Protein AF-A0A6G9XXD5-F1 (afdb_monomer_lite)

Radius of gyration: 11.92 Å; chains: 1; bounding box: 28×31×24 Å

Secondary structure (DSSP, 8-state):
-----SS-HHHHHHHHHHHHH-SSPPPHHHHHHHTT--HHHHHHHHHHHHHHHHH---

Structure (mmCIF, N/CA/C/O backbone):
data_AF-A0A6G9XXD5-F1
#
_entry.id   AF-A0A6G9XXD5-F1
#
loop_
_atom_site.group_PDB
_atom_site.id
_atom_site.type_symbol
_atom_site.label_atom_id
_atom_site.label_alt_id
_atom_site.label_comp_id
_atom_site.label_asym_id
_atom_site.label_entity_id
_atom_site.label_seq_id
_atom_site.pdbx_PDB_ins_code
_atom_site.Cartn_x
_atom_site.Cartn_y
_atom_site.Cartn_z
_atom_site.occupancy
_atom_site.B_iso_or_equiv
_atom_site.auth_seq_id
_atom_site.auth_comp_id
_atom_site.auth_asym_id
_atom_site.auth_atom_id
_atom_site.pdbx_PDB_model_num
ATOM 1 N N . MET A 1 1 ? -19.124 -13.441 2.224 1.00 40.34 1 MET A N 1
ATOM 2 C CA . MET A 1 1 ? -19.088 -12.070 2.781 1.00 40.34 1 MET A CA 1
ATOM 3 C C . MET A 1 1 ? -17.735 -11.889 3.446 1.00 40.34 1 MET A C 1
ATOM 5 O O . MET A 1 1 ? -17.468 -12.595 4.409 1.00 40.34 1 MET A O 1
ATOM 9 N N . ALA A 1 2 ? -16.844 -11.070 2.878 1.00 47.62 2 ALA A N 1
ATOM 10 C CA . ALA A 1 2 ? -15.523 -10.843 3.465 1.00 47.62 2 ALA A CA 1
ATOM 11 C C . ALA A 1 2 ? -15.698 -10.150 4.823 1.00 47.62 2 ALA A C 1
ATOM 13 O O . ALA A 1 2 ? -16.414 -9.154 4.926 1.00 47.62 2 ALA A O 1
ATOM 14 N N . ALA A 1 3 ? -15.122 -10.741 5.871 1.00 54.72 3 ALA A N 1
ATOM 15 C CA . ALA A 1 3 ? -15.212 -10.230 7.231 1.00 54.72 3 ALA A CA 1
ATOM 16 C C . ALA A 1 3 ? -14.737 -8.765 7.285 1.00 54.72 3 ALA A C 1
ATOM 18 O O . ALA A 1 3 ? -13.799 -8.421 6.561 1.00 54.72 3 ALA A O 1
ATOM 19 N N . PRO A 1 4 ? -15.319 -7.911 8.148 1.00 51.22 4 PRO A N 1
ATOM 20 C CA . PRO A 1 4 ? -14.859 -6.541 8.333 1.00 51.22 4 PRO A CA 1
ATOM 21 C C . PRO A 1 4 ? -13.493 -6.561 9.027 1.00 51.22 4 PRO A C 1
ATOM 23 O O . PRO A 1 4 ? -13.365 -6.369 10.235 1.00 51.22 4 PRO A O 1
ATOM 26 N N . THR A 1 5 ? -12.433 -6.857 8.275 1.00 62.00 5 THR A N 1
ATOM 27 C CA . THR A 1 5 ? -11.076 -6.668 8.765 1.00 62.00 5 THR A CA 1
ATOM 28 C C . THR A 1 5 ? -10.849 -5.183 8.990 1.00 62.00 5 THR A C 1
ATOM 30 O O . THR A 1 5 ? -11.308 -4.346 8.219 1.00 62.00 5 THR A O 1
ATOM 33 N N . LYS A 1 6 ? -10.071 -4.876 10.029 1.00 68.19 6 LYS A N 1
ATOM 34 C CA . LYS A 1 6 ? -9.655 -3.538 10.485 1.00 68.19 6 LYS A CA 1
ATOM 35 C C . LYS A 1 6 ? -9.204 -2.570 9.371 1.00 68.19 6 LYS A C 1
ATOM 37 O O . LYS A 1 6 ? -9.173 -1.368 9.599 1.00 68.19 6 LYS A O 1
ATOM 42 N N . TYR A 1 7 ? -8.873 -3.091 8.186 1.00 70.88 7 TYR A N 1
ATOM 43 C CA . TYR A 1 7 ? -8.661 -2.335 6.957 1.00 70.88 7 TYR A CA 1
ATOM 44 C C . TYR A 1 7 ? -9.415 -3.004 5.798 1.00 70.88 7 TYR A C 1
ATOM 46 O O . TYR A 1 7 ? -9.093 -4.161 5.491 1.00 70.88 7 TYR A O 1
ATOM 54 N N . PRO A 1 8 ? -10.373 -2.312 5.152 1.00 80.81 8 PRO A N 1
ATOM 55 C CA . PRO A 1 8 ? -11.064 -2.845 3.984 1.00 80.81 8 PRO A CA 1
ATOM 56 C C . PRO A 1 8 ? -10.074 -3.076 2.837 1.00 80.81 8 PRO A C 1
ATOM 58 O O . PRO A 1 8 ? -9.084 -2.355 2.686 1.00 80.81 8 PRO A O 1
ATOM 61 N N . ASP A 1 9 ? -10.334 -4.098 2.032 1.00 79.94 9 ASP A N 1
ATOM 62 C CA . ASP A 1 9 ? -9.564 -4.454 0.831 1.00 79.94 9 ASP A CA 1
ATOM 63 C C . ASP A 1 9 ? -9.466 -3.291 -0.164 1.00 79.94 9 ASP A C 1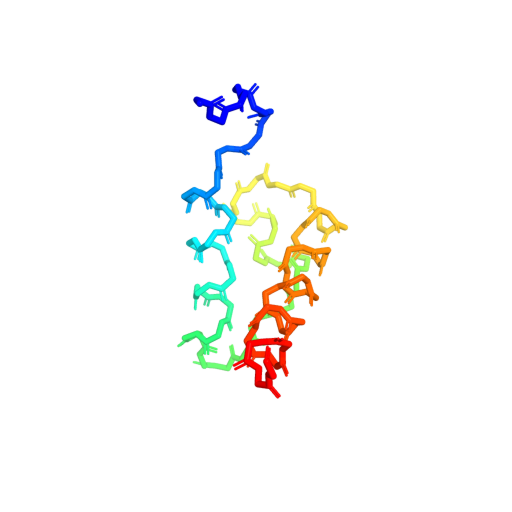
ATOM 65 O O . ASP A 1 9 ? -8.398 -3.085 -0.742 1.00 79.94 9 ASP A O 1
ATOM 69 N N . GLU A 1 10 ? -10.500 -2.452 -0.263 1.00 83.38 10 GLU A N 1
ATOM 70 C CA . GLU A 1 10 ? -10.460 -1.200 -1.029 1.00 83.38 10 GLU A CA 1
ATOM 71 C C . GLU A 1 10 ? -9.316 -0.270 -0.592 1.00 83.38 10 GLU A C 1
ATOM 73 O O . GLU A 1 10 ? -8.621 0.309 -1.429 1.00 83.38 10 GLU A O 1
ATOM 78 N N . LEU A 1 11 ? -9.061 -0.154 0.719 1.00 85.06 11 LEU A N 1
ATOM 79 C CA . LEU A 1 11 ? -7.970 0.671 1.241 1.00 85.06 11 LEU A CA 1
ATOM 80 C C . LEU A 1 11 ? -6.607 0.065 0.897 1.00 85.06 11 LEU A C 1
ATOM 82 O O . LEU A 1 11 ? -5.685 0.798 0.534 1.00 85.06 11 LEU A O 1
ATOM 86 N N . LYS A 1 12 ? -6.485 -1.266 0.960 1.00 85.88 12 LYS A N 1
ATOM 87 C CA . LYS A 1 12 ? -5.256 -1.980 0.584 1.00 85.88 12 LYS A CA 1
ATOM 88 C C . LYS A 1 12 ? -4.960 -1.787 -0.901 1.00 85.88 12 LYS A C 1
ATOM 90 O O . LYS A 1 12 ? -3.865 -1.350 -1.250 1.00 85.88 12 LYS A O 1
ATOM 95 N N . ALA A 1 13 ? -5.949 -2.040 -1.758 1.00 85.88 13 ALA A N 1
ATOM 96 C CA . ALA A 1 13 ? -5.834 -1.894 -3.204 1.00 85.88 13 ALA A CA 1
ATOM 97 C C . ALA A 1 13 ? -5.508 -0.448 -3.595 1.00 85.88 13 ALA A C 1
ATOM 99 O O . ALA A 1 13 ? -4.585 -0.220 -4.375 1.00 85.88 13 ALA A O 1
ATOM 100 N N . ARG A 1 14 ? -6.182 0.540 -2.988 1.00 89.31 14 ARG A N 1
ATOM 101 C CA . ARG A 1 14 ? -5.886 1.963 -3.205 1.00 89.31 14 ARG A CA 1
ATOM 102 C C . ARG A 1 14 ? -4.457 2.314 -2.804 1.00 89.31 14 ARG A C 1
ATOM 104 O O . ARG A 1 14 ? -3.7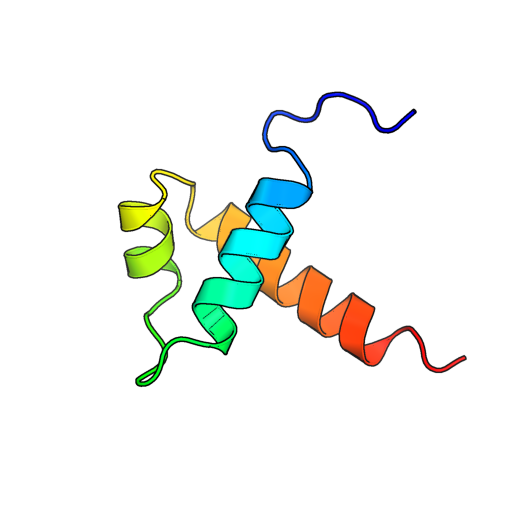88 3.023 -3.547 1.00 89.31 14 ARG A O 1
ATOM 111 N N . ALA A 1 15 ? -3.979 1.828 -1.661 1.00 88.81 15 ALA A N 1
ATOM 112 C CA . ALA A 1 15 ? -2.634 2.131 -1.186 1.00 88.81 15 ALA A CA 1
ATO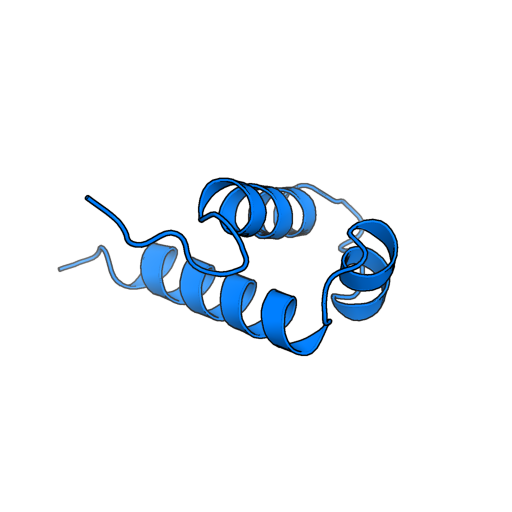M 113 C C . ALA A 1 15 ? -1.545 1.512 -2.080 1.00 88.81 15 ALA A C 1
ATOM 115 O O . ALA A 1 15 ? -0.569 2.184 -2.414 1.00 88.81 15 ALA A O 1
ATOM 116 N N . VAL A 1 16 ? -1.731 0.263 -2.517 1.00 88.12 16 VAL A N 1
ATOM 117 C CA . VAL A 1 16 ? -0.827 -0.401 -3.472 1.00 88.12 16 VAL A CA 1
ATOM 118 C C . VAL A 1 16 ? -0.849 0.302 -4.827 1.00 88.12 16 VAL A C 1
ATOM 120 O O . VAL A 1 16 ? 0.203 0.541 -5.417 1.00 88.12 16 VAL A O 1
ATOM 123 N N . ARG A 1 17 ? -2.036 0.655 -5.321 1.00 88.12 17 ARG A N 1
ATOM 124 C CA . ARG A 1 17 ? -2.195 1.349 -6.599 1.00 88.12 17 ARG A CA 1
ATOM 125 C C . ARG A 1 17 ? -1.511 2.718 -6.569 1.00 88.12 17 ARG A C 1
ATOM 127 O O . ARG A 1 17 ? -0.709 3.006 -7.447 1.00 88.12 17 ARG A O 1
ATOM 134 N N . LEU A 1 18 ? -1.718 3.490 -5.501 1.00 89.44 18 LEU A N 1
ATOM 135 C CA . LEU A 1 18 ? -1.075 4.789 -5.287 1.00 89.44 18 LEU A CA 1
ATOM 136 C C . LEU A 1 18 ? 0.458 4.675 -5.221 1.00 89.44 18 LEU A C 1
ATOM 138 O O . LEU A 1 18 ? 1.158 5.546 -5.732 1.00 89.44 18 LEU A O 1
ATOM 142 N N . TYR A 1 19 ? 0.984 3.596 -4.627 1.00 87.00 19 TYR A N 1
ATOM 143 C CA . TYR A 1 19 ? 2.420 3.292 -4.629 1.00 87.00 19 TYR A CA 1
ATOM 144 C C . TYR A 1 19 ? 2.955 2.999 -6.038 1.00 87.0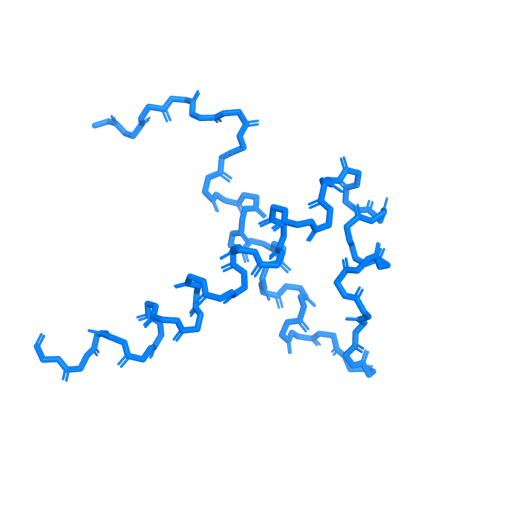0 19 TYR A C 1
ATOM 146 O O . TYR A 1 19 ? 4.041 3.463 -6.379 1.00 87.00 19 TYR A O 1
ATOM 154 N N . ARG A 1 20 ? 2.206 2.238 -6.849 1.00 84.69 20 ARG A N 1
ATOM 155 C CA . ARG A 1 20 ? 2.585 1.869 -8.225 1.00 84.69 20 ARG A CA 1
ATOM 156 C C . ARG A 1 20 ? 2.467 3.032 -9.216 1.00 84.69 20 ARG A C 1
ATOM 158 O O . ARG A 1 20 ? 3.305 3.126 -10.101 1.00 84.69 20 ARG A O 1
ATOM 165 N N . GLU A 1 21 ? 1.450 3.883 -9.072 1.00 87.19 21 GLU A N 1
ATOM 166 C CA . GLU A 1 21 ? 1.192 5.040 -9.947 1.00 87.19 21 GLU A CA 1
ATOM 167 C C . GLU A 1 21 ? 2.038 6.276 -9.588 1.00 87.19 21 GLU A C 1
ATOM 169 O O . GLU A 1 21 ? 2.164 7.180 -10.408 1.00 87.19 21 GLU A O 1
ATOM 174 N N . SER A 1 22 ? 2.609 6.353 -8.380 1.00 85.12 22 SER A N 1
ATOM 175 C CA . SER A 1 22 ? 3.440 7.502 -7.995 1.00 85.12 22 SER A CA 1
ATOM 176 C C . SER A 1 22 ? 4.828 7.432 -8.630 1.00 85.12 22 SER A C 1
ATOM 178 O O . SER A 1 22 ? 5.578 6.492 -8.366 1.00 85.12 22 SER A O 1
ATOM 180 N N . ASP A 1 23 ? 5.197 8.484 -9.362 1.00 78.94 23 ASP A N 1
ATOM 181 C CA . ASP A 1 23 ? 6.530 8.670 -9.936 1.00 78.94 23 ASP A CA 1
ATOM 182 C C . ASP A 1 23 ? 7.108 10.041 -9.506 1.00 78.94 23 ASP A C 1
ATOM 184 O O . ASP A 1 23 ? 6.480 11.071 -9.770 1.00 78.94 23 ASP A O 1
ATOM 188 N N . PRO A 1 24 ? 8.247 10.096 -8.781 1.00 83.19 24 PRO A N 1
ATOM 189 C CA . PRO A 1 24 ? 9.077 8.969 -8.348 1.00 83.19 24 PRO A CA 1
ATOM 190 C C . PRO A 1 24 ? 8.415 8.132 -7.239 1.00 83.19 24 PRO A C 1
ATOM 192 O O . PRO A 1 24 ? 7.699 8.660 -6.382 1.00 83.19 24 PRO A O 1
ATOM 195 N N . LYS A 1 25 ? 8.709 6.823 -7.213 1.00 82.38 25 LYS A N 1
ATOM 196 C CA . LYS A 1 25 ? 8.138 5.876 -6.237 1.00 82.38 25 LYS A CA 1
ATOM 197 C C . LYS A 1 25 ? 8.381 6.332 -4.787 1.00 82.38 25 LYS A C 1
ATOM 199 O O . LYS A 1 25 ? 9.533 6.390 -4.344 1.00 82.38 25 LYS A O 1
ATOM 204 N N . PRO A 1 26 ? 7.328 6.620 -4.001 1.00 83.25 26 PRO A N 1
ATOM 205 C CA . PRO A 1 26 ? 7.469 7.057 -2.622 1.00 83.25 26 PRO A CA 1
ATOM 206 C C . PRO A 1 26 ? 7.889 5.879 -1.745 1.00 83.25 26 PRO A C 1
ATOM 208 O O . PRO A 1 26 ? 7.461 4.751 -1.950 1.00 83.25 26 PRO A O 1
ATOM 211 N N . THR A 1 27 ? 8.683 6.114 -0.701 1.00 88.88 27 THR A N 1
ATOM 212 C CA . THR A 1 27 ? 8.998 5.056 0.270 1.00 88.88 27 THR A CA 1
ATOM 213 C C . THR A 1 27 ? 7.722 4.582 0.970 1.00 88.88 27 THR A C 1
ATOM 215 O O . THR A 1 27 ? 6.899 5.406 1.374 1.00 88.88 27 THR A O 1
ATOM 218 N N . VAL A 1 28 ? 7.597 3.273 1.224 1.00 88.00 28 VAL A N 1
ATOM 219 C CA . VAL A 1 28 ? 6.453 2.678 1.947 1.00 88.00 28 VAL A CA 1
ATOM 220 C C . VAL A 1 28 ? 6.154 3.424 3.253 1.00 88.00 28 VAL A C 1
ATOM 222 O O . VAL A 1 28 ? 5.002 3.697 3.562 1.00 88.00 28 VAL A O 1
ATOM 225 N N . ARG A 1 29 ? 7.186 3.848 3.992 1.00 88.06 29 ARG A N 1
ATOM 226 C CA . ARG A 1 29 ? 7.037 4.632 5.228 1.00 88.06 29 ARG A CA 1
ATOM 227 C C . ARG A 1 29 ? 6.375 5.999 5.009 1.00 88.06 29 ARG A C 1
ATOM 229 O O . ARG A 1 29 ? 5.551 6.404 5.822 1.00 88.06 29 ARG A O 1
ATOM 236 N N . LYS A 1 30 ? 6.716 6.698 3.922 1.00 89.56 30 LYS A N 1
ATOM 237 C CA . LYS A 1 30 ? 6.155 8.016 3.581 1.00 89.56 30 LYS A CA 1
ATOM 238 C C . LYS A 1 30 ? 4.690 7.887 3.174 1.00 89.56 30 LYS A C 1
ATOM 240 O O . LYS A 1 30 ? 3.851 8.629 3.674 1.00 89.56 30 LYS A O 1
ATOM 245 N N . LEU A 1 31 ? 4.384 6.897 2.340 1.00 88.69 31 LEU A N 1
ATOM 246 C CA . LEU A 1 31 ? 3.018 6.608 1.914 1.00 88.69 31 LEU A CA 1
ATOM 247 C C . LEU A 1 31 ? 2.140 6.141 3.086 1.00 88.69 31 LEU A C 1
ATOM 249 O O . LEU A 1 31 ? 1.005 6.582 3.241 1.00 88.69 31 LEU A O 1
ATOM 253 N N . ALA A 1 32 ? 2.697 5.313 3.971 1.00 89.31 32 ALA A N 1
ATOM 254 C CA . ALA A 1 32 ? 2.023 4.865 5.180 1.00 89.31 32 ALA A CA 1
ATOM 255 C C . ALA A 1 32 ? 1.714 6.026 6.137 1.00 89.31 32 ALA A C 1
ATOM 257 O O . ALA A 1 32 ? 0.606 6.105 6.662 1.00 89.31 32 ALA A O 1
ATOM 258 N N . ALA A 1 33 ? 2.649 6.967 6.303 1.00 89.69 33 ALA A N 1
ATOM 259 C CA . ALA A 1 33 ? 2.424 8.176 7.093 1.00 89.69 33 ALA A CA 1
ATOM 260 C C . ALA A 1 33 ? 1.310 9.062 6.501 1.00 89.69 33 ALA A C 1
ATOM 262 O O . ALA A 1 33 ? 0.477 9.566 7.250 1.00 89.69 33 ALA A O 1
ATOM 263 N N . GLN A 1 34 ? 1.246 9.203 5.170 1.00 88.00 34 GLN A N 1
ATOM 264 C CA . GLN A 1 34 ? 0.186 9.960 4.483 1.00 88.00 34 GLN A CA 1
ATOM 265 C C . GLN A 1 34 ? -1.197 9.323 4.659 1.00 88.00 34 GLN A C 1
ATOM 267 O O . GLN A 1 34 ? -2.175 10.020 4.914 1.00 88.00 34 GLN A O 1
ATOM 272 N N . LEU A 1 35 ? -1.269 7.996 4.569 1.00 85.25 35 LEU A N 1
ATOM 273 C CA . LEU A 1 35 ? -2.504 7.228 4.738 1.00 85.25 35 LEU A CA 1
ATOM 274 C C . LEU A 1 35 ? -2.850 6.963 6.218 1.00 85.25 35 LEU A C 1
ATOM 276 O O . LEU A 1 35 ? -3.880 6.355 6.497 1.00 85.25 35 LEU A O 1
ATOM 280 N N . ARG A 1 36 ? -2.000 7.401 7.163 1.00 85.81 36 ARG A N 1
ATOM 281 C CA . ARG A 1 36 ? -2.058 7.077 8.604 1.00 85.81 36 ARG A CA 1
ATOM 282 C C . ARG A 1 36 ? -2.191 5.574 8.888 1.00 85.81 36 ARG A C 1
ATOM 284 O O . ARG A 1 36 ? -2.875 5.165 9.823 1.00 85.81 36 ARG A O 1
ATOM 291 N N . VAL A 1 37 ? -1.515 4.750 8.091 1.00 86.56 37 VAL A N 1
ATOM 292 C CA . VAL A 1 37 ? -1.456 3.292 8.264 1.00 86.56 37 VAL A CA 1
ATOM 293 C C . VAL A 1 37 ? -0.085 2.852 8.754 1.00 86.56 37 VAL A C 1
ATOM 295 O O . VAL A 1 37 ? 0.910 3.567 8.634 1.00 86.56 37 VAL A O 1
ATOM 298 N N . HIS A 1 38 ? -0.012 1.638 9.295 1.00 89.00 38 HIS A N 1
ATOM 299 C CA . HIS A 1 38 ? 1.266 1.058 9.678 1.00 89.00 38 HIS A CA 1
ATOM 300 C C . HIS A 1 38 ? 2.094 0.706 8.434 1.00 89.00 38 HIS A C 1
ATOM 302 O O . HIS A 1 38 ? 1.617 0.034 7.520 1.00 89.00 38 HIS A O 1
ATOM 308 N N . HIS A 1 39 ? 3.356 1.130 8.408 1.00 88.25 39 HIS A N 1
ATOM 309 C CA . HIS A 1 39 ? 4.247 0.927 7.264 1.00 88.25 39 HIS A CA 1
ATOM 310 C C . HIS A 1 39 ?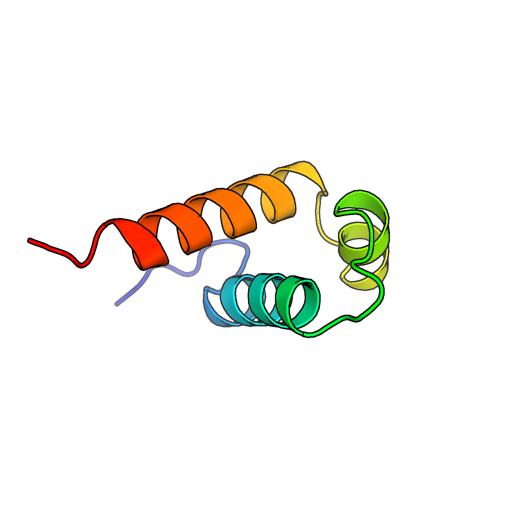 4.530 -0.555 6.972 1.00 88.25 39 HIS A C 1
ATOM 312 O O . HIS A 1 39 ? 4.612 -0.931 5.805 1.00 88.25 39 HIS A O 1
ATOM 318 N N . GLU A 1 40 ? 4.594 -1.419 7.991 1.00 90.88 40 GLU A N 1
ATOM 319 C CA . GLU A 1 40 ? 4.698 -2.870 7.766 1.00 90.88 40 GLU A CA 1
ATOM 320 C C . GLU A 1 40 ? 3.417 -3.474 7.181 1.00 90.88 40 GLU A C 1
ATOM 322 O O . GLU A 1 40 ? 3.495 -4.380 6.354 1.00 90.88 40 GLU A O 1
ATOM 327 N N . ALA A 1 41 ? 2.237 -2.955 7.544 1.00 88.75 41 ALA A N 1
ATOM 328 C CA . ALA A 1 41 ? 0.980 -3.415 6.953 1.00 88.75 41 ALA A CA 1
ATOM 329 C C . ALA A 1 41 ? 0.937 -3.072 5.460 1.00 88.75 41 ALA A C 1
ATOM 331 O O . ALA A 1 41 ? 0.658 -3.940 4.636 1.00 88.75 41 ALA A O 1
ATOM 332 N N . LEU A 1 42 ? 1.319 -1.840 5.108 1.00 88.94 42 LEU A N 1
ATOM 333 C CA . LEU A 1 42 ? 1.408 -1.406 3.717 1.00 88.94 42 LEU A CA 1
ATOM 334 C C . LEU A 1 42 ? 2.440 -2.217 2.918 1.00 88.94 42 LEU A C 1
ATOM 336 O O . LEU A 1 42 ? 2.165 -2.606 1.786 1.00 88.94 42 LEU A O 1
ATOM 340 N N . ARG A 1 43 ? 3.599 -2.527 3.512 1.00 89.69 43 ARG A N 1
ATOM 341 C CA . ARG A 1 43 ? 4.614 -3.393 2.889 1.00 89.69 43 ARG A CA 1
ATOM 342 C C . ARG A 1 43 ? 4.060 -4.786 2.590 1.00 89.69 43 ARG A C 1
ATOM 344 O O . ARG A 1 43 ? 4.270 -5.292 1.491 1.00 89.69 43 ARG A O 1
ATOM 351 N N . ASN A 1 44 ? 3.349 -5.387 3.545 1.00 89.88 44 ASN A N 1
ATOM 352 C CA . ASN A 1 44 ? 2.712 -6.688 3.347 1.00 89.88 44 ASN A CA 1
ATOM 353 C C . ASN A 1 44 ? 1.650 -6.638 2.243 1.00 89.88 44 ASN A C 1
ATOM 355 O O . ASN A 1 44 ? 1.580 -7.563 1.444 1.00 89.88 44 ASN A O 1
ATOM 359 N N . TRP A 1 45 ? 0.873 -5.555 2.133 1.00 89.44 45 TRP A N 1
ATOM 360 C CA . TRP A 1 45 ? -0.109 -5.408 1.051 1.00 89.44 45 TRP A CA 1
ATOM 361 C C . TRP A 1 45 ? 0.537 -5.269 -0.324 1.00 89.44 45 TRP A C 1
ATOM 363 O O . TRP A 1 45 ? 0.059 -5.886 -1.268 1.00 89.44 45 TRP A O 1
ATOM 373 N N . ILE A 1 46 ? 1.630 -4.507 -0.441 1.00 87.19 46 ILE A N 1
ATOM 374 C CA . ILE A 1 46 ? 2.378 -4.387 -1.703 1.00 87.19 46 ILE A CA 1
ATOM 375 C C . ILE A 1 46 ? 2.922 -5.755 -2.109 1.00 87.19 46 ILE A C 1
ATOM 377 O O . ILE A 1 46 ? 2.677 -6.184 -3.230 1.00 87.19 46 ILE A O 1
ATOM 381 N N . ARG A 1 47 ? 3.554 -6.477 -1.176 1.00 87.50 47 ARG A N 1
ATOM 382 C CA . ARG A 1 47 ? 4.073 -7.826 -1.430 1.00 87.50 47 ARG A CA 1
ATOM 383 C C . ARG A 1 47 ? 2.965 -8.803 -1.832 1.00 87.50 47 ARG A C 1
ATOM 385 O O . ARG A 1 47 ? 3.142 -9.547 -2.785 1.00 87.50 47 ARG A O 1
ATOM 392 N N . GLN A 1 48 ? 1.823 -8.778 -1.143 1.00 85.06 48 GLN A N 1
ATOM 393 C CA . GLN A 1 48 ? 0.670 -9.622 -1.472 1.00 85.06 48 GLN A CA 1
ATOM 394 C C . GLN A 1 48 ? 0.089 -9.281 -2.845 1.00 85.06 48 GLN A C 1
ATOM 396 O O . GLN A 1 48 ? -0.341 -10.173 -3.559 1.00 85.06 48 GLN A O 1
ATOM 401 N N . ALA A 1 49 ? 0.063 -8.004 -3.221 1.00 85.50 49 ALA A N 1
ATOM 402 C CA . ALA A 1 49 ? -0.443 -7.573 -4.518 1.00 85.50 49 ALA A CA 1
ATOM 403 C C . ALA A 1 49 ? 0.561 -7.787 -5.660 1.00 85.50 49 ALA A C 1
ATOM 405 O O . ALA A 1 49 ? 0.166 -7.827 -6.821 1.00 85.50 49 ALA A O 1
ATOM 406 N N . GLU A 1 50 ? 1.861 -7.862 -5.373 1.00 83.25 50 GLU A N 1
ATOM 407 C CA . GLU A 1 50 ? 2.868 -8.357 -6.319 1.00 83.25 50 GLU A CA 1
ATOM 408 C C . GLU A 1 50 ? 2.752 -9.871 -6.494 1.00 83.25 50 GLU A C 1
ATOM 410 O O . GLU A 1 50 ? 2.813 -10.338 -7.625 1.00 83.25 50 GLU A O 1
ATOM 415 N N . ALA A 1 51 ? 2.489 -10.604 -5.408 1.00 84.81 51 ALA A N 1
ATOM 416 C CA . ALA A 1 51 ? 2.180 -12.028 -5.450 1.00 84.81 51 ALA A CA 1
ATOM 417 C C . ALA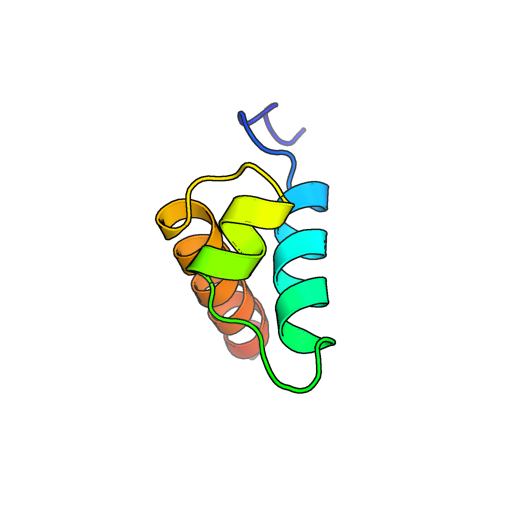 A 1 51 ? 0.880 -12.298 -6.227 1.00 84.81 51 ALA A C 1
ATOM 419 O O . ALA A 1 51 ? 0.945 -12.950 -7.246 1.00 84.81 51 ALA A O 1
ATOM 420 N N . ASP A 1 52 ? -0.270 -11.701 -5.894 1.00 80.50 52 ASP A N 1
ATOM 421 C CA . ASP A 1 52 ? -1.531 -11.881 -6.653 1.00 80.50 52 ASP A CA 1
ATOM 422 C C . ASP A 1 52 ? -1.412 -11.448 -8.128 1.00 80.50 52 ASP A C 1
ATOM 424 O O . ASP A 1 52 ? -2.005 -12.076 -9.002 1.00 80.50 52 ASP A O 1
ATOM 428 N N . ALA A 1 53 ? -0.595 -10.427 -8.427 1.00 75.50 53 ALA A N 1
ATOM 429 C CA . ALA A 1 53 ? -0.307 -10.022 -9.804 1.00 75.50 53 ALA A CA 1
ATOM 430 C C . ALA A 1 53 ? 0.623 -10.993 -10.559 1.00 75.50 53 ALA A C 1
ATOM 432 O O . ALA A 1 53 ? 0.639 -10.956 -11.787 1.00 75.50 53 ALA A O 1
ATOM 433 N N . GLY A 1 54 ? 1.400 -11.821 -9.852 1.00 69.19 54 GLY A N 1
ATOM 434 C CA . GLY A 1 54 ? 2.301 -12.832 -10.419 1.00 69.19 54 GLY A CA 1
ATOM 435 C C . GLY A 1 54 ? 1.830 -14.284 -10.258 1.00 69.19 54 GLY A C 1
ATOM 436 O O . GLY A 1 54 ? 2.340 -15.154 -10.950 1.00 69.19 54 GLY A O 1
ATOM 437 N N . GLU A 1 55 ? 0.866 -14.550 -9.375 1.00 57.72 55 GLU A N 1
ATOM 438 C CA . GLU A 1 55 ? 0.374 -15.884 -8.999 1.00 57.72 55 GLU A CA 1
ATOM 439 C C . GLU A 1 55 ? -0.966 -16.232 -9.661 1.00 57.72 55 GLU A C 1
ATOM 441 O O . GLU A 1 55 ? -1.384 -17.382 -9.611 1.00 57.72 55 GLU A O 1
ATOM 446 N N . ARG A 1 56 ? -1.623 -15.298 -10.365 1.00 52.06 56 ARG A N 1
ATOM 447 C CA . ARG A 1 56 ? -2.666 -15.656 -11.346 1.00 52.06 56 ARG A CA 1
ATOM 448 C C . ARG A 1 56 ? -2.044 -15.920 -12.712 1.00 52.06 56 ARG A C 1
ATOM 450 O O . ARG A 1 56 ? -2.294 -15.199 -13.676 1.00 52.06 56 ARG A O 1
ATOM 457 N N . ALA A 1 57 ? -1.199 -16.936 -12.756 1.00 47.97 57 ALA A N 1
ATOM 458 C CA . ALA A 1 57 ? -0.683 -17.523 -13.981 1.00 47.97 57 ALA A CA 1
ATOM 459 C C . ALA A 1 57 ? -0.502 -19.040 -13.798 1.00 47.97 57 ALA A C 1
ATOM 461 O O . ALA A 1 57 ? 0.568 -19.553 -14.094 1.00 47.97 57 ALA A O 1
ATOM 462 N N . ASP A 1 58 ? -1.524 -19.721 -13.269 1.00 45.53 58 ASP A N 1
ATOM 463 C CA . ASP A 1 58 ? -1.834 -21.146 -13.490 1.00 45.53 58 ASP A CA 1
ATOM 464 C C . ASP A 1 58 ? -3.271 -21.434 -13.018 1.00 45.53 58 ASP A C 1
ATOM 466 O O . ASP A 1 58 ? -3.636 -20.955 -11.916 1.00 45.53 58 ASP A O 1
#

InterPro domains:
  IPR002514 Transposase IS3/IS911family [PF01527] (1-56)
  IPR009057 Homedomain-like superfamily [SSF46689] (4-55)
  IPR036388 Winged helix-like DNA-binding domain superfamily [G3DSA:1.10.10.10] (1-58)

Sequence (58 aa):
MAAPTKYPDELKARAVRLYRESDPKPTVRKLAAQLRVHHEALRNWIRQAEADAGERAD

Foldseek 3Di:
DPPPDPDDPVNLVVLLVCQVPDPVRDQLVVSCVVSVHDSVVNVVSNVVVVCVVVVPPD

pLDDT: mean 79.93, std 13.49, range [40.34, 90.88]

Organism: Nocardia brasiliensis (NCBI:txid37326)